Protein 4QBO (pdb70)

CATH classification: 3.40.1350.10

InterPro domains:
  IPR011856 tRNA endonuclease-like domain superfamily [G3DSA:3.40.1350.10] (1-90)
  IPR014883 VRR-NUC domain [SM00990] (2-78)

Secondary structure (DSSP, 8-state):
-----HHHHHHHHHHH-SSEEEE---TT-SS--SEEEEETTEEEEEEE--TTPPPPHHHHHHHHHHHHHT--EEEE-SHHHHHHHHHHHHT-

Solvent-accessible surface area: 5959 Å² total; per-residue (Å²): 128,121,152,126,74,65,146,51,0,32,72,42,0,97,168,91,14,150,50,97,19,92,158,54,96,34,126,89,61,133,16,22,0,36,25,33,0,46,24,162,55,26,74,8,43,0,4,0,15,27,55,67,129,174,29,135,116,48,9,52,44,33,11,115,126,16,104,146,91,54,96,74,7,18,62,2,43,37,56,122,19,0,62,109,5,7,128,88,0,60,110,148

B-factor: mean 23.19, std 12.84, range [8.5, 72.48]

Organism: NCBI:txid403905

Radius of gyration: 12.68 Å; Cα contacts (8 Å, |Δi|>4): 157; chains: 1; bounding box: 30×26×33 Å

Sequence (92 aa):
GSMRTEKKDIENYLKKKTKGLCLKKFTSPGTIGVPDRIIVVMNTGTFFVEVKAPGKKKPRPSQVAMMMHKKKIIKEAGQHVWVVDSYEESVDMMALKEEMENW

Nearest PDB structures (foldseek):
  4qbo-assembly1_A-2  TM=1.004E+00  e=4.959E-19  Streptococcus phage P9
  4qbn-assembly1_A  TM=9.059E-01  e=1.203E-04  Salmonella phage SETP3
  4qbl-assembly3_D  TM=8.213E-01  e=1.435E-03  Psychrobacter sp. PRwf-1
  4qbl-assembly1_A  TM=7.679E-01  e=5.308E-03  Psychrobacter sp. PRwf-1

Structure (mmCIF, N/CA/C/O backbone):
data_4QBO
#
_entry.id   4QBO
#
_cell.length_a   44.854
_cell.length_b   60.517
_cell.length_c   81.137
_cell.angle_alpha   90.00
_cell.angle_beta   90.00
_cell.angle_gamma   90.00
#
_symmetry.space_group_name_H-M   'C 2 2 21'
#
loop_
_entity.id
_entity.type
_entity.pdbx_description
1 polymer Nuclease
2 non-polymer 'MAGNESIUM ION'
3 water water
#
loop_
_atom_site.group_PDB
_atom_site.id
_atom_site.type_symbol
_atom_site.label_atom_id
_atom_site.label_alt_id
_atom_site.label_comp_id
_atom_site.label_asym_id
_atom_site.label_entity_id
_atom_site.label_seq_id
_atom_site.pdbx_PDB_ins_code
_atom_site.Cartn_x
_atom_site.Cartn_y
_atom_site.Cartn_z
_atom_site.occupancy
_atom_site.B_iso_or_equiv
_atom_site.auth_seq_id
_atom_site.auth_comp_id
_atom_site.auth_asym_id
_atom_site.auth_atom_id
_atom_site.pdbx_PDB_model_num
ATOM 1 N N . GLY A 1 1 ? -6.891 -23.894 19.736 1.00 47.02 -1 GLY A N 1
ATOM 2 C CA . GLY A 1 1 ? -7.166 -23.146 20.949 1.00 36.29 -1 GLY A CA 1
ATOM 3 C C . GLY A 1 1 ? -6.343 -21.872 21.036 1.00 35.17 -1 GLY A C 1
ATOM 4 O O . GLY A 1 1 ? -6.745 -20.817 20.542 1.00 33.51 -1 GLY A O 1
ATOM 7 N N . SER A 1 2 ? -5.175 -21.984 21.659 1.00 29.66 0 SER A N 1
ATOM 8 C CA . SER A 1 2 ? -4.333 -20.826 21.906 1.00 18.94 0 SER A CA 1
ATOM 9 C C . SER A 1 2 ? -3.000 -20.839 21.116 1.00 19.37 0 SER A C 1
ATOM 10 O O . SER A 1 2 ? -2.041 -20.224 21.538 1.00 19.62 0 SER A O 1
ATOM 18 N N . MET A 1 3 ? -2.929 -21.499 19.961 1.00 17.48 1 MET A N 1
ATOM 19 C CA . MET A 1 3 ? -1.792 -21.335 19.053 1.00 17.68 1 MET A CA 1
ATOM 20 C C . MET A 1 3 ? -1.764 -19.938 18.445 1.00 14.71 1 MET A C 1
ATOM 21 O O . MET A 1 3 ? -2.818 -19.381 18.134 1.00 14.81 1 MET A O 1
ATOM 35 N N . ARG A 1 4 ? -0.575 -19.373 18.276 1.00 13.50 2 ARG A N 1
ATOM 36 C CA . ARG A 1 4 ? -0.471 -18.068 17.628 1.00 12.77 2 ARG A CA 1
ATOM 37 C C . ARG A 1 4 ? -0.993 -18.118 16.198 1.00 13.74 2 ARG A C 1
ATOM 38 O O . ARG A 1 4 ? -0.829 -19.127 15.483 1.00 14.86 2 ARG A O 1
ATOM 59 N N . THR A 1 5 ? -1.592 -17.018 15.764 1.00 13.18 3 THR A N 1
ATOM 60 C CA . THR A 1 5 ? -2.151 -16.890 14.426 1.00 12.59 3 THR A CA 1
ATOM 61 C C . THR A 1 5 ? -1.322 -15.900 13.606 1.00 11.55 3 THR A C 1
ATOM 62 O O . THR A 1 5 ? -0.393 -15.2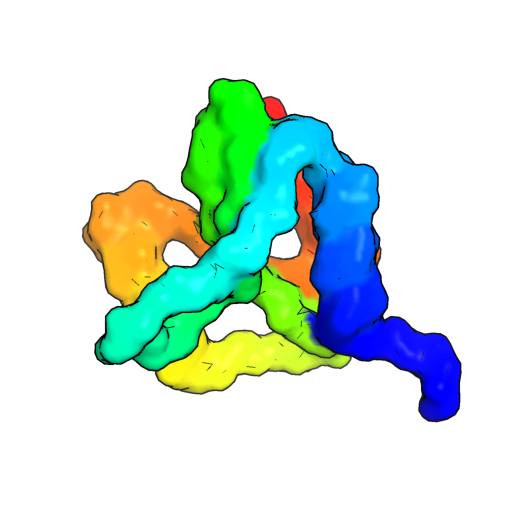65 14.122 1.00 11.74 3 THR A O 1
ATOM 73 N N . GLU A 1 6 ? -1.659 -15.771 12.327 1.00 12.61 4 GLU A N 1
ATOM 74 C CA . GLU A 1 6 ? -1.015 -14.802 11.462 1.00 13.59 4 GLU A CA 1
ATOM 75 C C . GLU A 1 6 ? -1.049 -13.404 12.076 1.00 12.76 4 GLU A C 1
ATOM 76 O O . GLU A 1 6 ? -0.047 -12.683 12.042 1.00 12.23 4 GLU A O 1
ATOM 88 N N A LYS A 1 7 ? -2.194 -13.005 12.620 0.56 12.87 5 LYS A N 1
ATOM 89 N N B LYS A 1 7 ? -2.199 -13.009 12.611 0.44 13.04 5 LYS A N 1
ATOM 90 C CA A LYS A 1 7 ? -2.324 -11.675 13.195 0.56 13.00 5 LYS A CA 1
ATOM 91 C CA B LYS A 1 7 ? -2.336 -11.685 13.196 0.44 13.23 5 LYS A CA 1
ATOM 92 C C A LYS A 1 7 ? -1.398 -11.481 14.376 0.56 11.62 5 LYS A C 1
ATOM 93 C C B LYS A 1 7 ? -1.379 -11.493 14.355 0.44 11.39 5 LYS A C 1
ATOM 94 O O A LYS A 1 7 ? -0.838 -10.403 14.567 0.56 13.12 5 LYS A O 1
ATOM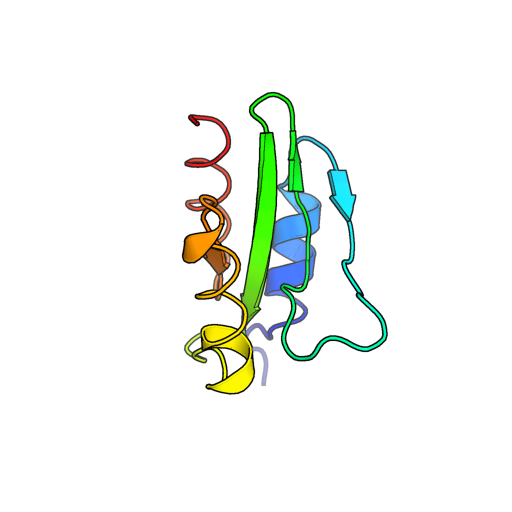 95 O O B LYS A 1 7 ? -0.776 -10.432 14.502 0.44 11.28 5 LYS A O 1
ATOM 132 N N . ASP A 1 8 ? -1.211 -12.519 15.186 1.00 11.36 6 ASP A N 1
ATOM 133 C CA . ASP A 1 8 ? -0.245 -12.427 16.276 1.00 11.41 6 ASP A CA 1
ATOM 134 C C . ASP A 1 8 ? 1.162 -12.163 15.728 1.00 10.02 6 ASP A C 1
ATOM 135 O O . ASP A 1 8 ? 1.916 -11.356 16.253 1.00 10.64 6 ASP A O 1
ATOM 144 N N . ILE A 1 9 ? 1.547 -12.894 14.689 1.00 9.96 7 ILE A N 1
ATOM 145 C CA . ILE A 1 9 ? 2.881 -12.728 14.114 1.00 9.74 7 ILE A CA 1
ATOM 146 C C . ILE A 1 9 ? 3.032 -11.303 13.565 1.00 9.80 7 ILE A C 1
ATOM 147 O O . ILE A 1 9 ? 4.077 -10.647 13.744 1.00 10.80 7 ILE A O 1
ATOM 163 N N . GLU A 1 10 ? 2.009 -10.802 12.891 1.00 11.17 8 GLU A N 1
ATOM 164 C CA . GLU A 1 10 ? 2.037 -9.458 12.333 1.00 11.55 8 GLU A CA 1
ATOM 165 C C . GLU A 1 10 ? 2.152 -8.397 13.434 1.00 10.70 8 GLU A C 1
ATOM 166 O O . GLU A 1 10 ? 2.928 -7.429 13.327 1.00 12.37 8 GLU A O 1
ATOM 178 N N . ASN A 1 11 ? 1.419 -8.576 14.521 1.00 10.88 9 ASN A N 1
ATOM 179 C CA . ASN A 1 11 ? 1.509 -7.637 15.641 1.00 11.44 9 ASN A CA 1
ATOM 180 C C . ASN A 1 11 ? 2.899 -7.631 16.250 1.00 12.36 9 ASN A C 1
ATOM 181 O O . ASN A 1 11 ? 3.421 -6.582 16.664 1.00 12.74 9 ASN A O 1
ATOM 192 N N . TYR A 1 12 ? 3.519 -8.808 16.334 1.00 11.36 10 TYR A N 1
ATOM 193 C CA . TYR A 1 12 ? 4.871 -8.909 16.866 1.00 10.79 10 TYR A CA 1
ATOM 194 C C . TYR A 1 12 ? 5.873 -8.202 15.949 1.00 10.05 10 TYR A C 1
ATOM 195 O O . TYR A 1 12 ? 6.756 -7.466 16.415 1.00 11.21 10 TYR A O 1
ATOM 213 N N . LEU A 1 13 ? 5.757 -8.412 14.651 1.00 9.45 11 LEU A N 1
ATOM 214 C CA . LEU A 1 13 ? 6.584 -7.686 13.676 1.00 10.66 11 LEU A CA 1
ATOM 215 C C . LEU A 1 13 ? 6.454 -6.185 13.901 1.00 10.61 11 LEU A C 1
ATOM 216 O O . LEU A 1 13 ? 7.470 -5.471 13.970 1.00 12.05 11 LEU A O 1
ATOM 232 N N . LYS A 1 14 ? 5.237 -5.678 14.025 1.00 10.65 12 LYS A N 1
ATOM 233 C CA . LYS A 1 14 ? 5.043 -4.242 14.257 1.00 12.37 12 LYS A CA 1
ATOM 234 C C . LYS A 1 14 ? 5.733 -3.802 15.529 1.00 14.22 12 LYS A C 1
ATOM 235 O O . LYS A 1 14 ? 6.384 -2.744 15.570 1.00 17.10 12 LYS A O 1
ATOM 254 N N . LYS A 1 15 ? 5.617 -4.594 16.584 1.00 13.44 13 LYS A N 1
ATOM 255 C CA . LYS A 1 15 ? 6.200 -4.231 17.869 1.00 14.73 13 LYS A CA 1
ATOM 256 C C . LYS A 1 15 ? 7.727 -4.162 17.820 1.00 14.05 13 LYS A C 1
ATOM 257 O O . LYS A 1 15 ? 8.344 -3.269 18.430 1.00 17.17 13 LYS A O 1
ATOM 276 N N . LYS A 1 16 ? 8.353 -5.093 17.113 1.00 11.86 14 LYS A N 1
ATOM 277 C CA . LYS A 1 16 ? 9.805 -5.227 17.110 1.00 12.48 14 LYS A CA 1
ATOM 278 C C . LYS A 1 16 ? 10.509 -4.390 16.076 1.00 12.68 14 LYS A C 1
ATOM 279 O O . LYS A 1 16 ? 11.733 -4.237 16.132 1.00 15.15 14 LYS A O 1
ATOM 298 N N . THR A 1 17 ? 9.792 -3.837 15.109 1.00 14.86 15 THR A N 1
ATOM 299 C CA . THR A 1 17 ? 10.436 -3.052 14.059 1.00 13.83 15 THR A CA 1
ATOM 300 C C . THR A 1 17 ? 10.964 -1.757 14.618 1.00 15.18 15 THR A C 1
ATOM 301 O O . THR A 1 17 ? 10.229 -1.000 15.255 1.00 16.47 15 THR A O 1
ATOM 312 N N . LYS A 1 18 ? 12.249 -1.506 14.386 1.00 13.97 16 LYS A N 1
ATOM 313 C CA . LYS A 1 18 ? 12.913 -0.255 14.746 1.00 15.92 16 LYS A CA 1
ATOM 314 C C . LYS A 1 18 ? 12.838 0.676 13.546 1.00 16.95 16 LYS A C 1
ATOM 315 O O . LYS A 1 18 ? 13.741 0.735 12.718 1.00 18.04 16 LYS A O 1
ATOM 334 N N . GLY A 1 19 ? 11.735 1.383 13.451 1.00 14.83 17 GLY A N 1
ATOM 335 C CA . GLY A 1 19 ? 11.394 2.173 12.279 1.00 13.28 17 GLY A CA 1
ATOM 336 C C . GLY A 1 19 ? 9.889 2.060 12.080 1.00 14.11 17 GLY A C 1
ATOM 337 O O . GLY A 1 19 ? 9.145 1.893 13.046 1.00 17.76 17 GLY A O 1
ATOM 341 N N . LEU A 1 20 ? 9.440 2.150 10.843 1.00 11.23 18 LEU A N 1
ATOM 342 C CA . LEU A 1 20 ? 8.025 2.032 10.515 1.00 11.75 18 LEU A CA 1
ATOM 343 C C . LEU A 1 20 ? 7.715 0.639 10.020 1.00 11.70 18 LEU A C 1
ATOM 344 O O . LEU A 1 20 ? 8.528 0.011 9.349 1.00 12.67 18 LEU A O 1
ATOM 360 N N . CYS A 1 21 ? 6.522 0.159 10.316 1.00 11.51 19 CYS A N 1
ATOM 361 C CA . CYS A 1 21 ? 6.056 -1.123 9.784 1.00 12.60 19 CYS A CA 1
ATOM 362 C C . CYS A 1 21 ? 4.670 -0.901 9.207 1.00 12.51 19 CYS A C 1
ATOM 363 O O . CYS A 1 21 ? 3.680 -1.029 9.909 1.00 15.00 19 CYS A O 1
ATOM 371 N N . LEU A 1 22 ? 4.624 -0.412 7.978 1.00 12.01 20 LEU A N 1
ATOM 372 C CA . LEU A 1 22 ? 3.398 0.071 7.358 1.00 12.07 20 LEU A CA 1
ATOM 373 C C . LEU A 1 22 ? 2.634 -1.023 6.645 1.00 11.36 20 LEU A C 1
ATOM 374 O O . LEU A 1 22 ? 3.204 -1.785 5.881 1.00 11.83 20 LEU A O 1
ATOM 390 N N A LYS A 1 23 ? 1.336 -1.073 6.859 0.63 12.02 21 LYS A N 1
ATOM 391 N N B LYS A 1 23 ? 1.324 -1.076 6.854 0.37 12.03 21 LYS A N 1
ATOM 392 C CA A LYS A 1 23 ? 0.479 -1.933 6.097 0.63 12.36 21 LYS A CA 1
ATOM 393 C CA B LYS A 1 23 ? 0.462 -1.954 6.080 0.37 13.45 21 LYS A CA 1
ATOM 394 C C A LYS A 1 23 ? 0.629 -1.580 4.623 0.63 12.42 21 LYS A C 1
ATOM 395 C C B LYS A 1 23 ? 0.542 -1.590 4.611 0.37 12.48 21 LYS A C 1
ATOM 396 O O A LYS A 1 23 ? 0.678 -0.402 4.258 0.63 13.37 21 LYS A O 1
ATOM 397 O O B LYS A 1 23 ? 0.403 -0.428 4.239 0.37 13.38 21 LYS A O 1
ATOM 434 N N . PHE A 1 24 ? 0.722 -2.595 3.766 1.00 11.77 22 PHE A N 1
ATOM 435 C CA . PHE A 1 24 ? 0.866 -2.374 2.333 1.00 12.08 22 PHE A CA 1
ATOM 436 C C . PHE A 1 24 ? -0.303 -2.977 1.595 1.00 13.53 22 PHE A C 1
ATOM 437 O O . PHE A 1 24 ? -0.537 -4.187 1.663 1.00 15.57 22 PHE A O 1
ATOM 454 N N . THR A 1 25 ? -1.095 -2.137 0.948 1.00 14.95 23 THR A N 1
ATOM 455 C CA . THR A 1 25 ? -2.109 -2.558 0.008 1.00 15.91 23 THR A CA 1
ATOM 456 C C . THR A 1 25 ? -1.787 -1.886 -1.320 1.00 17.19 23 THR A C 1
ATOM 457 O O . THR A 1 25 ? -1.291 -0.755 -1.359 1.00 19.27 23 THR A O 1
ATOM 468 N N . SER A 1 26 ? -2.022 -2.582 -2.416 1.00 14.63 24 SER A N 1
ATOM 469 C CA . SER A 1 26 ? -1.740 -2.039 -3.738 1.00 14.01 24 SER A CA 1
ATOM 470 C C . SER A 1 26 ? -2.916 -2.368 -4.634 1.00 15.05 24 SER A C 1
ATOM 471 O O . SER A 1 26 ? -2.926 -3.420 -5.274 1.00 16.28 24 SER A O 1
ATOM 479 N N . PRO A 1 27 ? -3.911 -1.467 -4.678 1.00 18.26 25 PRO A N 1
ATOM 480 C CA . PRO A 1 27 ? -5.133 -1.759 -5.429 1.00 19.16 25 PRO A CA 1
ATOM 481 C C . PRO A 1 27 ? -4.836 -2.192 -6.861 1.00 20.74 25 PRO A C 1
ATOM 482 O O . PRO A 1 27 ? -4.041 -1.543 -7.549 1.00 21.22 25 PRO A O 1
ATOM 493 N N . GLY A 1 28 ? -5.430 -3.304 -7.291 1.00 19.96 26 GLY A N 1
ATOM 494 C CA . GLY A 1 28 ? -5.263 -3.771 -8.649 1.00 23.76 26 GLY A CA 1
ATOM 495 C C . GLY A 1 28 ? -4.170 -4.808 -8.830 1.00 23.16 26 GLY A C 1
ATOM 496 O O . GLY A 1 28 ? -4.041 -5.374 -9.912 1.00 25.89 26 GLY A O 1
ATOM 500 N N . THR A 1 29 ? -3.374 -5.060 -7.792 1.00 17.95 27 THR A N 1
ATOM 501 C CA . THR A 1 29 ? -2.297 -6.031 -7.880 1.00 16.23 27 THR A CA 1
ATOM 502 C C . THR A 1 29 ? -2.538 -7.089 -6.831 1.00 19.96 27 THR A C 1
ATOM 503 O O . THR A 1 29 ? -2.736 -6.783 -5.657 1.00 23.92 27 THR A O 1
ATOM 514 N N . ILE A 1 30 ? -2.491 -8.339 -7.261 1.00 17.44 28 ILE A N 1
ATOM 515 C CA . ILE A 1 30 ? -2.742 -9.478 -6.397 1.00 18.38 28 ILE A CA 1
ATOM 516 C C . ILE A 1 30 ? -1.457 -9.895 -5.692 1.00 16.95 28 ILE A C 1
ATOM 517 O O . ILE A 1 30 ? -0.390 -9.912 -6.296 1.00 18.88 28 ILE A O 1
ATOM 533 N N . GLY A 1 31 ? -1.582 -10.258 -4.426 1.00 16.87 29 GLY A N 1
ATOM 534 C CA . GLY A 1 31 ? -0.537 -11.001 -3.738 1.00 16.97 29 GLY A CA 1
ATOM 535 C C . GLY A 1 31 ? 0.596 -10.162 -3.162 1.00 15.07 29 GLY A C 1
ATOM 536 O O . GLY A 1 31 ? 1.642 -10.711 -2.838 1.00 14.91 29 GLY A O 1
ATOM 540 N N . VAL A 1 32 ? 0.427 -8.856 -3.003 1.00 14.20 30 VAL A N 1
ATOM 541 C CA . VAL A 1 32 ? 1.560 -8.067 -2.495 1.00 13.04 30 VAL A CA 1
ATOM 542 C C . VAL A 1 32 ? 1.816 -8.324 -1.008 1.00 13.20 30 VAL A C 1
ATOM 543 O O . VAL A 1 32 ? 0.916 -8.683 -0.260 1.00 14.94 30 VAL A O 1
ATOM 556 N N . PRO A 1 33 ? 3.066 -8.180 -0.569 1.00 12.81 31 PRO A N 1
ATOM 557 C CA . PRO A 1 33 ? 3.385 -8.426 0.837 1.00 12.97 31 PRO A CA 1
ATOM 558 C C . PRO A 1 33 ? 2.582 -7.547 1.817 1.00 12.62 31 PRO A C 1
ATOM 559 O O . PRO A 1 33 ? 2.277 -6.396 1.520 1.00 14.77 31 PRO A O 1
ATOM 570 N N . ASP A 1 34 ? 2.300 -8.092 2.988 1.00 13.23 32 ASP A N 1
ATOM 571 C CA . ASP A 1 34 ? 1.503 -7.433 4.022 1.00 13.31 32 ASP A CA 1
ATOM 572 C C . ASP A 1 34 ? 2.057 -6.127 4.503 1.00 12.50 32 ASP A C 1
ATOM 573 O O . ASP A 1 34 ? 1.284 -5.212 4.826 1.00 12.47 32 ASP A O 1
ATOM 582 N N . ARG A 1 35 ? 3.381 -6.051 4.646 1.00 11.74 33 ARG A N 1
ATOM 583 C CA . ARG A 1 35 ? 4.017 -4.932 5.321 1.00 10.58 33 ARG A CA 1
ATOM 584 C C . ARG A 1 35 ? 5.246 -4.468 4.598 1.00 9.59 33 ARG A C 1
ATOM 585 O O . ARG A 1 35 ? 5.920 -5.237 3.910 1.00 12.13 33 ARG A O 1
ATOM 606 N N A ILE A 1 36 ? 5.533 -3.177 4.743 0.51 10.80 34 ILE A N 1
ATOM 607 N N B ILE A 1 36 ? 5.505 -3.181 4.717 0.49 10.96 34 ILE A N 1
ATOM 608 C CA A ILE A 1 36 ? 6.789 -2.565 4.315 0.51 9.79 34 ILE A CA 1
ATOM 609 C CA B ILE A 1 36 ? 6.805 -2.665 4.396 0.49 10.96 34 ILE A CA 1
ATOM 610 C C A ILE A 1 36 ? 7.484 -1.988 5.559 0.51 10.71 34 ILE A C 1
ATOM 611 C C B ILE A 1 36 ? 7.432 -2.124 5.674 0.49 12.89 34 ILE A C 1
ATOM 612 O O A ILE A 1 36 ? 6.947 -1.078 6.219 0.51 13.09 34 ILE A O 1
ATOM 613 O O B ILE A 1 36 ? 6.808 -1.437 6.494 0.49 13.51 34 ILE A O 1
ATOM 644 N N . VAL A 1 37 ? 8.668 -2.520 5.869 1.00 9.29 35 VAL A N 1
ATOM 645 C CA . VAL A 1 37 ? 9.470 -2.079 6.996 1.00 9.74 35 VAL A CA 1
ATOM 646 C C . VAL A 1 37 ? 10.393 -0.971 6.507 1.00 9.32 35 VAL A C 1
ATOM 647 O O . VAL A 1 37 ? 11.149 -1.161 5.543 1.00 11.54 35 VAL A O 1
ATOM 660 N N . VAL A 1 38 ? 10.358 0.155 7.177 1.00 9.50 36 VAL A N 1
ATOM 661 C CA . VAL A 1 38 ? 11.186 1.304 6.823 1.00 9.98 36 VAL A CA 1
ATOM 662 C C . VAL A 1 38 ? 12.185 1.502 7.945 1.00 11.15 36 VAL A C 1
ATOM 663 O O . VAL A 1 38 ? 11.769 1.832 9.061 1.00 12.81 36 VAL A O 1
ATOM 676 N N . MET A 1 39 ? 13.477 1.358 7.654 1.00 11.45 37 MET A N 1
ATOM 677 C CA . MET A 1 39 ? 14.489 1.579 8.661 1.00 13.64 37 MET A CA 1
ATOM 678 C C . MET A 1 39 ? 15.720 2.202 8.033 1.00 14.10 37 MET A C 1
ATOM 679 O O . MET A 1 39 ? 15.738 2.576 6.862 1.00 14.70 37 MET A O 1
ATOM 693 N N . ASN A 1 40 ? 16.751 2.350 8.824 1.00 16.04 38 ASN A N 1
ATOM 694 C CA . ASN A 1 40 ? 17.889 3.092 8.343 1.00 19.37 38 ASN A CA 1
ATOM 695 C C . ASN A 1 40 ? 18.560 2.450 7.125 1.00 20.83 38 ASN A C 1
ATOM 696 O O . ASN A 1 40 ? 19.091 3.115 6.245 1.00 20.44 38 ASN A O 1
ATOM 707 N N . THR A 1 41 ? 18.523 1.128 7.079 1.00 16.89 39 THR A N 1
ATOM 708 C CA . THR A 1 41 ? 19.238 0.365 6.065 1.00 16.79 39 THR A CA 1
ATOM 709 C C . THR A 1 41 ? 18.442 0.153 4.775 1.00 17.53 39 THR A C 1
ATOM 710 O O . THR A 1 41 ? 18.966 -0.359 3.804 1.00 20.46 39 THR A O 1
ATOM 721 N N . GLY A 1 42 ? 17.152 0.491 4.747 1.00 14.23 40 GLY A N 1
ATOM 722 C CA . GLY A 1 42 ? 16.355 0.253 3.573 1.00 14.63 40 GLY A CA 1
ATOM 723 C C . GLY A 1 42 ? 14.857 0.175 3.905 1.00 10.77 40 GLY A C 1
ATOM 724 O O . GLY A 1 42 ? 14.477 0.331 5.069 1.00 12.33 40 GLY A O 1
ATOM 728 N N . THR A 1 43 ? 14.066 0.025 2.861 1.00 12.34 41 THR A N 1
ATOM 729 C CA . THR A 1 43 ? 12.643 -0.263 2.952 1.00 11.33 41 THR A CA 1
ATOM 730 C C . THR A 1 43 ? 12.491 -1.682 2.423 1.00 12.12 41 THR A C 1
ATOM 731 O O . THR A 1 43 ? 13.019 -1.993 1.341 1.00 13.62 41 THR A O 1
ATOM 742 N N . PHE A 1 44 ? 11.852 -2.546 3.208 1.00 9.65 42 PHE A N 1
ATOM 743 C CA . PHE A 1 44 ? 11.856 -3.981 2.977 1.00 9.49 42 PHE A CA 1
ATOM 744 C C . PHE A 1 44 ? 10.464 -4.553 2.972 1.00 10.20 42 PHE A C 1
ATOM 745 O O . PHE A 1 44 ? 9.610 -4.148 3.755 1.00 11.78 42 PHE A O 1
ATOM 762 N N . PHE A 1 45 ? 10.215 -5.533 2.111 1.00 9.17 43 PHE A N 1
ATOM 763 C CA . PHE A 1 45 ? 8.924 -6.212 2.044 1.00 9.23 43 PHE A CA 1
ATOM 764 C C . PHE A 1 45 ? 8.859 -7.430 2.945 1.00 8.50 43 PHE A C 1
ATOM 765 O O . PHE A 1 45 ? 9.753 -8.278 2.936 1.00 9.03 43 PHE A O 1
ATOM 782 N N . VAL A 1 46 ? 7.742 -7.550 3.652 1.00 8.79 44 VAL A N 1
ATOM 783 C CA . VAL A 1 46 ? 7.509 -8.669 4.538 1.00 9.06 44 VAL A CA 1
ATOM 784 C C . VAL A 1 46 ? 6.112 -9.223 4.357 1.00 9.21 44 VAL A C 1
ATOM 785 O O . VAL A 1 46 ? 5.122 -8.492 4.520 1.00 10.22 44 VAL A O 1
ATOM 798 N N . GLU A 1 47 ? 6.012 -10.508 4.058 1.00 9.24 45 GLU A N 1
ATOM 799 C CA . GLU A 1 47 ? 4.739 -11.222 4.071 1.00 9.64 45 GLU A CA 1
ATOM 800 C C . GLU A 1 47 ? 4.653 -12.024 5.345 1.00 10.16 45 GLU A C 1
ATOM 801 O O . GLU A 1 47 ? 5.596 -12.716 5.707 1.00 11.28 45 GLU A O 1
ATOM 813 N N . VAL A 1 48 ? 3.510 -11.960 6.012 1.00 10.29 46 VAL A N 1
ATOM 814 C CA . VAL A 1 48 ? 3.287 -12.644 7.277 1.00 10.53 46 VAL A CA 1
ATOM 815 C C . VAL A 1 48 ? 2.338 -13.818 7.065 1.00 10.91 46 VAL A C 1
ATOM 816 O O . VAL A 1 48 ? 1.272 -13.660 6.456 1.00 11.59 46 VAL A O 1
ATOM 829 N N . LYS A 1 49 ? 2.703 -14.981 7.590 1.00 11.65 47 LYS A N 1
ATOM 830 C CA . LYS A 1 49 ? 1.867 -16.152 7.503 1.00 13.34 47 LYS A CA 1
ATOM 831 C C . LYS A 1 49 ? 1.650 -16.707 8.900 1.00 14.12 47 LYS A C 1
ATOM 832 O O . LYS A 1 49 ? 2.411 -16.464 9.839 1.00 14.09 47 LYS A O 1
ATOM 851 N N . ALA A 1 50 ? 0.555 -17.443 9.052 1.00 15.65 48 ALA A N 1
ATOM 852 C CA . ALA A 1 50 ? 0.356 -18.192 10.273 1.00 17.06 48 ALA A CA 1
ATOM 853 C C . ALA A 1 50 ? 1.460 -19.248 10.412 1.00 17.88 48 ALA A C 1
ATOM 854 O O . ALA A 1 50 ? 2.051 -19.683 9.415 1.00 16.22 48 ALA A O 1
ATOM 861 N N . PRO A 1 51 ? 1.769 -19.657 11.643 1.00 19.24 49 PRO A N 1
ATOM 862 C CA . PRO A 1 51 ? 2.812 -20.666 11.827 1.00 17.51 49 PRO A CA 1
ATOM 863 C C . PRO A 1 51 ? 2.661 -21.861 10.901 1.00 18.34 49 PRO A C 1
ATOM 864 O O . PRO A 1 51 ? 1.603 -22.484 10.864 1.00 20.39 49 PRO A O 1
ATOM 875 N N . GLY A 1 52 ? 3.718 -22.139 10.145 1.00 20.13 50 GLY A N 1
ATOM 876 C CA . GLY A 1 52 ? 3.777 -23.288 9.255 1.00 22.65 50 GLY A CA 1
ATOM 877 C C . GLY A 1 52 ? 3.156 -23.132 7.869 1.00 22.69 50 GLY A C 1
ATOM 878 O O . GLY A 1 52 ? 3.287 -24.036 7.031 1.00 26.78 50 GLY A O 1
ATOM 882 N N A LYS A 1 53 ? 2.488 -22.008 7.620 0.53 18.10 51 LYS A N 1
ATOM 883 N N B LYS A 1 53 ? 2.478 -22.014 7.615 0.47 18.23 51 LYS A N 1
ATOM 884 C CA A LYS A 1 53 ? 1.751 -21.810 6.371 0.53 19.09 51 LYS A CA 1
ATOM 885 C CA B LYS A 1 53 ? 1.741 -21.838 6.360 0.47 19.02 51 LYS A CA 1
ATOM 886 C C A LYS A 1 53 ? 2.638 -21.171 5.307 0.53 22.93 51 LYS A C 1
ATOM 887 C C B LYS A 1 53 ? 2.610 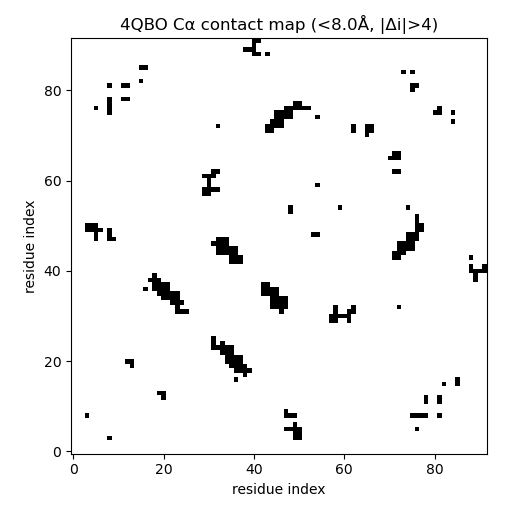-21.167 5.302 0.47 22.83 51 LYS A C 1
ATOM 888 O O A LYS A 1 53 ? 3.317 -20.189 5.578 0.53 22.06 51 LYS A O 1
ATOM 889 O O B LYS A 1 53 ? 3.239 -20.153 5.568 0.47 22.11 51 LYS A O 1
ATOM 926 N N . LYS A 1 54 ? 2.645 -21.747 4.106 1.00 20.94 52 LYS A N 1
ATOM 927 C CA . LYS A 1 54 ? 3.420 -21.195 2.995 1.00 20.65 52 LYS A CA 1
ATOM 928 C C . LYS A 1 54 ? 2.644 -20.116 2.231 1.00 16.48 52 LYS A C 1
ATOM 929 O O . LYS A 1 54 ? 1.414 -20.195 2.172 1.00 17.53 52 LYS A O 1
ATOM 948 N N . PRO A 1 55 ? 3.329 -19.154 1.595 1.00 15.01 53 PRO A N 1
ATOM 949 C CA . PRO A 1 55 ? 2.614 -18.218 0.724 1.00 14.21 53 PRO A CA 1
ATOM 950 C C . PRO A 1 55 ? 1.888 -18.955 -0.395 1.00 13.12 53 PRO A C 1
ATOM 951 O O . P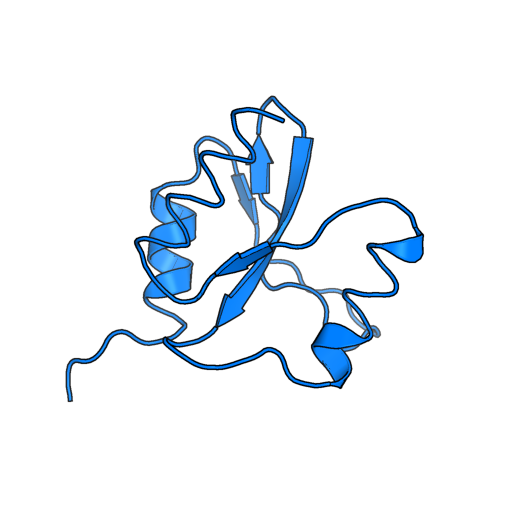RO A 1 55 ? 2.373 -19.958 -0.889 1.00 14.13 53 PRO A O 1
ATOM 962 N N . ARG A 1 56 ? 0.731 -18.456 -0.776 1.00 12.19 54 ARG A N 1
ATOM 963 C CA . ARG A 1 56 ? -0.046 -19.022 -1.875 1.00 11.89 54 ARG A CA 1
ATOM 964 C C . ARG A 1 56 ? 0.686 -18.783 -3.196 1.00 11.69 54 ARG A C 1
ATOM 965 O O . ARG A 1 56 ? 1.505 -17.862 -3.295 1.00 11.69 54 ARG A O 1
ATOM 986 N N . PRO A 1 57 ? 0.374 -19.561 -4.241 1.00 11.38 55 PRO A N 1
ATOM 987 C CA . PRO A 1 57 ? 1.092 -19.366 -5.506 1.00 12.26 55 PRO A CA 1
ATOM 988 C C . PRO A 1 57 ? 0.976 -17.948 -6.075 1.00 12.07 55 PRO A C 1
ATOM 989 O O . PRO A 1 57 ? 1.951 -17.457 -6.683 1.00 12.25 55 PRO A O 1
ATOM 1000 N N . SER A 1 58 ? -0.151 -17.271 -5.881 1.00 10.90 56 SER A N 1
ATOM 1001 C CA . SER A 1 58 ? -0.295 -15.885 -6.358 1.00 12.51 56 SER A CA 1
ATOM 1002 C C . SER A 1 58 ? 0.630 -14.921 -5.591 1.00 12.76 56 SER A C 1
ATOM 1003 O O . SER A 1 58 ? 1.097 -13.914 -6.141 1.00 13.14 56 SER A O 1
ATOM 1011 N N . GLN A 1 59 ? 0.900 -15.233 -4.336 1.00 10.50 57 GLN A N 1
ATOM 1012 C CA . GLN A 1 59 ? 1.826 -14.457 -3.518 1.00 10.50 57 GLN A CA 1
ATOM 1013 C C . GLN A 1 59 ? 3.242 -14.749 -3.952 1.00 10.93 57 GLN A C 1
ATOM 1014 O O . GLN A 1 59 ? 4.023 -13.802 -4.161 1.00 12.02 57 GLN A O 1
ATOM 1028 N N . VAL A 1 60 ? 3.605 -16.005 -4.139 1.00 11.03 58 VAL A N 1
ATOM 1029 C CA . VAL A 1 60 ? 4.928 -16.360 -4.638 1.00 12.32 58 VAL A CA 1
ATOM 1030 C C . VAL A 1 60 ? 5.182 -15.682 -5.982 1.00 11.95 58 VAL A C 1
ATOM 1031 O O . VAL A 1 60 ? 6.298 -15.186 -6.224 1.00 12.49 58 VAL A O 1
ATOM 1044 N N . ALA A 1 61 ? 4.202 -15.635 -6.870 1.00 11.39 59 ALA A N 1
ATOM 1045 C CA . ALA A 1 61 ? 4.395 -15.016 -8.176 1.00 12.51 59 ALA A CA 1
ATOM 1046 C C . ALA A 1 61 ? 4.694 -13.531 -8.041 1.00 12.09 59 ALA A C 1
ATOM 1047 O O . ALA A 1 61 ? 5.498 -12.960 -8.774 1.00 12.99 59 ALA A O 1
ATOM 1054 N N A MET A 1 62 ? 4.064 -12.886 -7.066 0.03 10.17 60 MET A N 1
ATOM 1055 N N B MET A 1 62 ? 4.052 -12.863 -7.099 0.79 10.07 60 MET A N 1
ATOM 1056 C CA A MET A 1 62 ? 4.324 -11.471 -6.831 0.03 11.54 60 MET A CA 1
ATOM 1057 C CA B MET A 1 62 ? 4.342 -11.466 -6.843 0.79 10.11 60 MET A CA 1
ATOM 1058 C CA C MET A 1 62 ? 4.381 -11.167 -6.777 0.18 15.42 60 MET A CA 1
ATOM 1059 C C A MET A 1 62 ? 5.714 -11.260 -6.225 0.03 11.22 60 MET A C 1
ATOM 1060 C C B MET A 1 62 ? 5.735 -11.283 -6.238 0.79 9.90 60 MET A C 1
ATOM 1061 O O A MET A 1 62 ? 6.411 -10.306 -6.575 0.03 12.64 60 MET A O 1
ATOM 1062 O O B MET A 1 62 ? 6.489 -10.387 -6.634 0.79 10.11 60 MET A O 1
ATOM 1100 N N . HIS A 1 63 ? 6.122 -12.148 -5.324 1.00 10.92 61 HIS A N 1
ATOM 1101 C CA . HIS A 1 63 ? 7.453 -12.086 -4.769 1.00 11.79 61 HIS A CA 1
ATOM 1102 C C . HIS A 1 63 ? 8.495 -12.268 -5.860 1.00 10.81 61 HIS A C 1
ATOM 1103 O O . HIS A 1 63 ? 9.542 -11.618 -5.844 1.00 11.74 61 HIS A O 1
ATOM 1118 N N A LYS A 1 64 ? 8.217 -13.135 -6.818 0.46 11.51 62 LYS A N 1
ATOM 1119 N N B LYS A 1 64 ? 8.246 -13.153 -6.805 0.54 10.78 62 LYS A N 1
ATOM 1120 C CA A LYS A 1 64 ? 9.128 -13.356 -7.927 0.46 13.19 62 LYS A CA 1
ATOM 1121 C CA B LYS A 1 64 ? 9.166 -13.339 -7.907 0.54 11.26 62 LYS A CA 1
ATOM 1122 C C A LYS A 1 64 ? 9.279 -12.117 -8.796 0.46 12.45 62 LYS A C 1
ATOM 1123 C C B LYS A 1 64 ? 9.299 -12.064 -8.728 0.54 11.93 62 LYS A C 1
ATOM 1124 O O A LYS A 1 64 ? 10.355 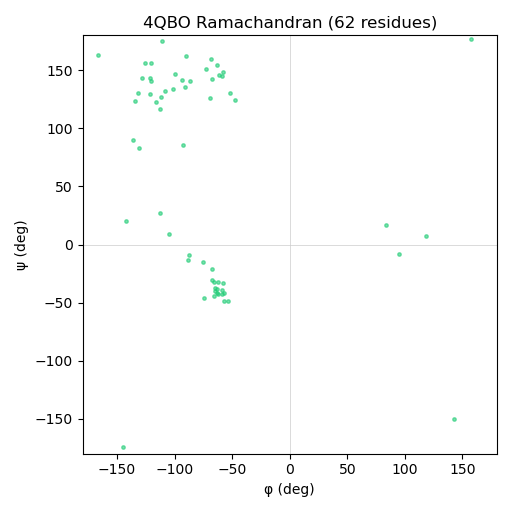-11.882 -9.342 0.46 11.78 62 LYS A O 1
ATOM 1125 O O B LYS A 1 64 ? 10.395 -11.727 -9.144 0.54 13.51 62 LYS A O 1
ATOM 1162 N N . LYS A 1 65 ? 8.206 -11.352 -8.963 1.00 11.77 63 LYS A N 1
ATOM 1163 C CA . LYS A 1 65 ? 8.293 -10.089 -9.698 1.00 12.88 63 LYS A CA 1
ATOM 1164 C C . LYS A 1 65 ? 9.176 -9.086 -8.959 1.00 11.52 63 LYS A C 1
ATOM 1165 O O . LYS A 1 65 ? 9.953 -8.341 -9.561 1.00 12.26 63 LYS A O 1
ATOM 1184 N N A ILE A 1 66 ? 9.055 -9.039 -7.636 0.85 10.57 64 ILE A N 1
ATOM 1185 N N B ILE A 1 66 ? 9.057 -9.051 -7.643 0.15 10.57 64 ILE A N 1
ATOM 1186 C CA A ILE A 1 66 ? 9.865 -8.157 -6.806 0.85 10.73 64 ILE A CA 1
ATOM 1187 C CA B ILE A 1 66 ? 9.884 -8.143 -6.871 0.15 11.75 64 ILE A CA 1
ATOM 1188 C C A ILE A 1 66 ? 11.328 -8.557 -6.883 0.85 10.75 64 ILE A C 1
ATOM 1189 C C B ILE A 1 66 ? 11.344 -8.560 -6.919 0.15 10.76 64 ILE A C 1
ATOM 1190 O O A ILE A 1 66 ? 12.208 -7.694 -7.027 0.85 10.97 64 ILE A O 1
ATOM 1191 O O B ILE A 1 66 ? 12.232 -7.719 -7.071 0.15 11.11 64 ILE A O 1
ATOM 1222 N N . LYS A 1 67 ? 11.598 -9.858 -6.804 1.00 10.87 65 LYS A N 1
ATOM 1223 C CA . LYS A 1 67 ? 12.964 -10.366 -6.902 1.00 11.47 65 LYS A CA 1
ATOM 1224 C C . LYS A 1 67 ? 13.557 -10.116 -8.287 1.00 13.50 65 LYS A C 1
ATOM 1225 O O . LYS A 1 67 ? 14.732 -9.771 -8.417 1.00 13.67 65 LYS A O 1
ATOM 1244 N N . GLU A 1 68 ? 12.765 -10.246 -9.335 1.00 11.99 66 GLU A N 1
ATOM 1245 C CA . GLU A 1 68 ? 13.243 -9.952 -10.677 1.00 14.11 66 GLU A CA 1
ATOM 1246 C C . GLU A 1 68 ? 13.564 -8.478 -10.865 1.00 13.51 66 GLU A C 1
ATOM 1247 O O . GLU A 1 68 ? 14.456 -8.113 -11.639 1.00 16.11 66 GLU A O 1
ATOM 1259 N N . ALA A 1 69 ? 12.835 -7.613 -10.177 1.00 12.50 67 ALA A N 1
ATOM 1260 C CA . ALA A 1 69 ? 13.134 -6.196 -10.199 1.00 14.19 67 ALA A CA 1
ATOM 1261 C C . ALA A 1 69 ? 14.343 -5.905 -9.353 1.00 13.88 67 ALA A C 1
ATOM 1262 O O . ALA A 1 69 ? 14.896 -4.807 -9.482 1.00 17.84 67 ALA A O 1
ATOM 1269 N N . GLY A 1 70 ? 14.769 -6.818 -8.495 1.00 15.06 68 GLY A N 1
ATOM 1270 C CA . GLY A 1 70 ? 16.035 -6.709 -7.785 1.00 16.31 68 GLY A CA 1
ATOM 1271 C C . GLY A 1 70 ? 15.980 -6.643 -6.267 1.00 14.57 68 GLY A C 1
ATOM 1272 O O . GLY A 1 70 ? 17.025 -6.437 -5.646 1.00 16.02 68 GLY A O 1
ATOM 1276 N N . GLN A 1 71 ? 14.818 -6.832 -5.653 1.00 12.21 69 GLN A N 1
ATOM 1277 C CA . GLN A 1 71 ? 14.683 -6.735 -4.208 1.00 11.29 69 GLN A CA 1
ATOM 1278 C C . GLN A 1 71 ? 14.183 -8.039 -3.601 1.00 12.03 69 GLN A C 1
ATOM 1279 O O . GLN A 1 71 ? 13.477 -8.827 -4.245 1.00 14.69 69 GLN A O 1
ATOM 1293 N N . HIS A 1 72 ? 14.466 -8.236 -2.340 1.00 11.52 70 HIS A N 1
ATOM 1294 C CA . HIS A 1 72 ? 14.116 -9.455 -1.621 1.00 11.14 70 HIS A CA 1
ATOM 1295 C C . HIS A 1 72 ? 12.727 -9.324 -0.985 1.00 10.71 70 HIS A C 1
ATOM 1296 O O . HIS A 1 72 ? 12.175 -8.221 -0.852 1.00 11.77 70 HIS A O 1
ATOM 1311 N N . VAL A 1 73 ? 12.118 -10.445 -0.620 1.00 10.76 71 VAL A N 1
ATOM 1312 C CA . VAL A 1 73 ? 10.902 -10.446 0.185 1.00 10.68 71 VAL A CA 1
ATOM 1313 C C . VAL A 1 73 ? 11.112 -11.435 1.300 1.00 10.06 71 VAL A C 1
ATOM 1314 O O . VAL A 1 73 ? 11.549 -12.569 1.062 1.00 12.15 71 VAL A O 1
ATOM 1327 N N . TRP A 1 74 ? 10.848 -11.045 2.530 1.00 9.16 72 TRP A N 1
ATOM 1328 C CA . TRP A 1 74 ? 10.903 -11.932 3.682 1.00 9.96 72 TRP A CA 1
ATOM 1329 C C . TRP A 1 74 ? 9.536 -12.505 3.940 1.00 10.18 72 TRP A C 1
ATOM 1330 O O . TRP A 1 74 ? 8.536 -11.803 3.820 1.00 11.65 72 TRP A O 1
ATOM 1351 N N . VAL A 1 75 ? 9.483 -13.769 4.311 1.00 9.61 73 VAL A N 1
ATOM 1352 C CA . VAL A 1 75 ? 8.251 -14.413 4.755 1.00 9.68 73 VAL A CA 1
ATOM 1353 C C . VAL A 1 75 ? 8.475 -14.808 6.201 1.00 11.83 73 VAL A C 1
ATOM 1354 O O . VAL A 1 75 ? 9.452 -15.516 6.495 1.00 12.71 73 VAL A O 1
ATOM 1367 N N . VAL A 1 76 ? 7.629 -14.335 7.102 1.00 10.12 74 VAL A N 1
ATOM 1368 C CA . VAL A 1 76 ? 7.772 -14.647 8.524 1.00 10.40 74 VAL A CA 1
ATOM 1369 C C . VAL A 1 76 ? 6.524 -15.357 9.009 1.00 11.75 74 VAL A C 1
ATOM 1370 O O . VAL A 1 76 ? 5.403 -15.004 8.635 1.00 12.46 74 VAL A O 1
ATOM 1383 N N . ASP A 1 77 ? 6.710 -16.355 9.859 1.00 11.31 75 ASP A N 1
ATOM 1384 C CA . ASP A 1 77 ? 5.596 -17.172 10.341 1.00 13.11 75 ASP A CA 1
ATOM 1385 C C . ASP A 1 77 ? 5.753 -17.555 11.811 1.00 12.88 75 ASP A C 1
ATOM 1386 O O . ASP A 1 77 ? 5.106 -18.491 12.282 1.00 14.75 75 ASP A O 1
ATOM 1395 N N . SER A 1 78 ? 6.569 -16.823 12.554 1.00 12.29 76 SER A N 1
ATOM 1396 C CA . SER A 1 78 ? 6.826 -17.101 13.974 1.00 11.10 76 SER A CA 1
ATOM 1397 C C . SER A 1 78 ? 7.528 -15.897 14.564 1.00 11.08 76 SER A C 1
ATOM 1398 O O . SER A 1 78 ? 8.087 -15.074 13.822 1.00 11.00 76 SER A O 1
ATOM 1406 N N . TYR A 1 79 ? 7.548 -15.789 15.880 1.00 10.68 77 TYR A N 1
ATOM 1407 C CA . TYR A 1 79 ? 8.276 -14.703 16.506 1.00 11.47 77 TYR A CA 1
ATOM 1408 C C . TYR A 1 79 ? 9.769 -14.840 16.199 1.00 11.82 77 TYR A C 1
ATOM 1409 O O . TYR A 1 79 ? 10.457 -13.834 15.972 1.00 11.51 77 TYR A O 1
ATOM 1427 N N A GLU A 1 80 ? 10.276 -16.067 16.198 0.69 12.05 78 GLU A N 1
ATOM 1428 N N B GLU A 1 80 ? 10.264 -16.072 16.194 0.31 12.02 78 GLU A N 1
ATOM 1429 C CA A GLU A 1 80 ? 11.687 -16.276 15.922 0.69 11.82 78 GLU A CA 1
ATOM 1430 C CA B GLU A 1 80 ? 11.672 -16.312 15.922 0.31 12.63 78 GLU A CA 1
ATOM 1431 C C A GLU A 1 80 ? 12.011 -15.786 14.518 0.69 11.25 78 GLU A C 1
ATOM 1432 C C B GLU A 1 80 ? 12.045 -15.862 14.516 0.31 13.50 78 GLU A C 1
ATOM 1433 O O A GLU A 1 80 ? 13.024 -15.111 14.304 0.69 13.10 78 GLU A O 1
ATOM 1434 O O B GLU A 1 80 ? 13.126 -15.309 14.306 0.31 12.50 78 GLU A O 1
ATOM 1457 N N . SER A 1 81 ? 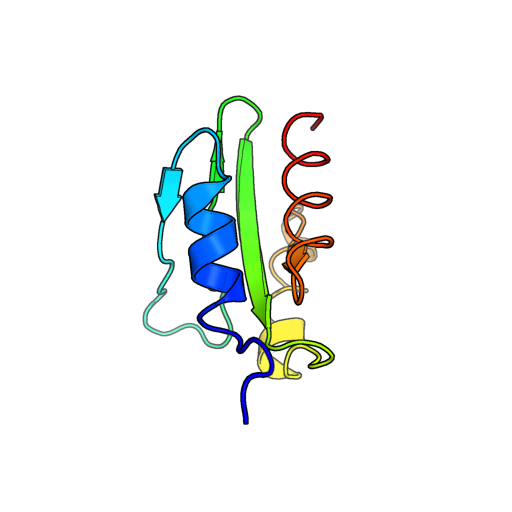11.175 -16.125 13.543 1.00 11.25 79 SER A N 1
ATOM 1458 C CA . SER A 1 81 ? 11.466 -15.724 12.178 1.00 11.15 79 SER A CA 1
ATOM 1459 C C . SER A 1 81 ? 11.337 -14.228 12.005 1.00 10.48 79 SER A C 1
ATOM 1460 O O . SER A 1 81 ? 12.107 -13.634 11.239 1.00 11.32 79 SER A O 1
ATOM 1468 N N . VAL A 1 82 ? 10.405 -13.584 12.700 1.00 10.86 80 VAL A N 1
ATOM 1469 C CA . VAL A 1 82 ? 10.387 -12.119 12.741 1.00 9.54 80 VAL A CA 1
ATOM 1470 C C . VAL A 1 82 ? 11.714 -11.548 13.257 1.00 9.96 80 VAL A C 1
ATOM 1471 O O . VAL A 1 82 ? 12.289 -10.646 12.654 1.00 11.20 80 VAL A O 1
ATOM 1484 N N . ASP A 1 83 ? 12.200 -12.084 14.361 1.00 10.95 81 ASP A N 1
ATOM 1485 C CA . ASP A 1 83 ? 13.445 -11.597 14.955 1.00 11.69 81 ASP A CA 1
ATOM 1486 C C . ASP A 1 83 ? 14.584 -11.744 13.960 1.00 12.76 81 ASP A C 1
ATOM 1487 O O . ASP A 1 83 ? 15.416 -10.847 13.811 1.00 13.16 81 ASP A O 1
ATOM 1496 N N A MET A 1 84 ? 14.657 -12.890 13.297 0.65 11.75 82 MET A N 1
ATOM 1497 N N B MET A 1 84 ? 14.661 -12.886 13.295 0.35 11.61 82 MET A N 1
ATOM 1498 C CA A MET A 1 84 ? 15.717 -13.141 12.329 0.65 12.19 82 MET A CA 1
ATOM 1499 C CA B MET A 1 84 ? 15.742 -13.119 12.349 0.35 11.49 82 MET A CA 1
ATOM 1500 C C A MET A 1 84 ? 15.623 -12.228 11.124 0.65 11.33 82 MET A C 1
ATOM 1501 C C B MET A 1 84 ? 15.629 -12.212 11.130 0.35 11.86 82 MET A C 1
ATOM 1502 O O A MET A 1 84 ? 16.655 -11.749 10.630 0.65 12.89 82 MET A O 1
ATOM 1503 O O B MET A 1 84 ? 16.647 -11.706 10.645 0.35 12.24 82 MET A O 1
ATOM 1530 N N . ALA A 1 85 ? 14.415 -11.991 10.638 1.00 10.45 83 ALA A N 1
ATOM 1531 C CA . ALA A 1 85 ? 14.219 -11.132 9.480 1.00 11.61 83 ALA A CA 1
ATOM 1532 C C . ALA A 1 85 ? 14.646 -9.703 9.804 1.00 10.77 83 ALA A C 1
ATOM 1533 O O . ALA A 1 85 ? 15.377 -9.060 9.045 1.00 11.04 83 ALA A O 1
ATOM 1540 N N . LEU A 1 86 ? 14.213 -9.200 10.953 1.00 11.06 84 LEU A N 1
ATOM 1541 C CA . LEU A 1 86 ? 14.563 -7.838 11.335 1.00 10.82 84 LEU A CA 1
ATOM 1542 C C . LEU A 1 86 ? 16.047 -7.689 11.562 1.00 12.34 84 LEU A C 1
ATOM 1543 O O . LEU A 1 86 ? 16.628 -6.662 11.195 1.00 12.94 84 LEU A O 1
ATOM 1559 N N . LYS A 1 87 ? 16.678 -8.714 12.138 1.00 12.09 85 LYS A N 1
ATOM 1560 C CA . LYS A 1 87 ? 18.120 -8.669 12.326 1.00 12.72 85 LYS A CA 1
ATOM 1561 C C . LYS A 1 87 ? 18.857 -8.620 10.982 1.00 12.02 85 LYS A C 1
ATOM 1562 O O . LYS A 1 87 ? 19.839 -7.894 10.824 1.00 12.91 85 LYS A O 1
ATOM 1581 N N A GLU A 1 88 ? 18.380 -9.379 10.010 0.75 11.27 86 GLU A N 1
ATOM 1582 N N B GLU A 1 88 ? 18.383 -9.398 10.017 0.25 11.59 86 GLU A N 1
ATOM 1583 C CA A GLU A 1 88 ? 18.985 -9.363 8.692 0.75 12.23 86 GLU A CA 1
ATOM 1584 C CA B GLU A 1 88 ? 18.963 -9.365 8.681 0.25 12.12 86 GLU A CA 1
ATOM 1585 C C A GLU A 1 88 ? 18.822 -7.967 8.047 0.75 10.31 86 GLU A C 1
ATOM 1586 C C B GLU A 1 88 ? 18.853 -7.942 8.133 0.25 10.67 86 GLU A C 1
ATOM 1587 O O A GLU A 1 88 ? 19.745 -7.447 7.414 0.75 12.30 86 GLU A O 1
ATOM 1588 O O B GLU A 1 88 ? 19.858 -7.367 7.695 0.25 11.24 86 GLU A O 1
ATOM 1611 N N . MET A 1 89 ? 17.652 -7.364 8.209 1.00 10.80 87 MET A N 1
ATOM 1612 C CA . MET A 1 89 ? 17.425 -6.019 7.666 1.00 11.34 87 MET A CA 1
ATOM 1613 C C . MET A 1 89 ? 18.334 -4.986 8.341 1.00 11.93 87 MET A C 1
ATOM 1614 O O . MET A 1 89 ? 18.887 -4.093 7.676 1.00 13.51 87 MET A O 1
ATOM 1628 N N . GLU A 1 90 ? 18.551 -5.122 9.643 1.00 12.27 88 GLU A N 1
ATOM 1629 C CA . GLU A 1 90 ? 19.370 -4.182 10.389 1.00 15.17 88 GLU A CA 1
ATOM 1630 C C . GLU A 1 90 ? 20.827 -4.303 9.937 1.00 15.66 88 GLU A C 1
ATOM 1631 O O . GLU A 1 90 ? 21.607 -3.370 10.092 1.00 18.32 88 GLU A O 1
ATOM 1643 N N . ASN A 1 91 ? 21.188 -5.438 9.336 1.00 14.34 89 ASN A N 1
ATOM 1644 C CA . ASN A 1 91 ? 22.547 -5.692 8.860 1.00 17.62 89 ASN A CA 1
ATOM 1645 C C . ASN A 1 91 ? 22.682 -5.580 7.339 1.00 14.79 89 ASN A C 1
ATOM 1646 O O . ASN A 1 91 ? 23.719 -5.898 6.775 1.00 17.49 89 ASN A O 1
ATOM 1657 N N . TRP A 1 92 ? 21.656 -5.096 6.664 1.00 15.68 90 TRP A N 1
ATOM 1658 C CA . TRP A 1 92 ? 21.640 -4.975 5.210 1.00 16.39 90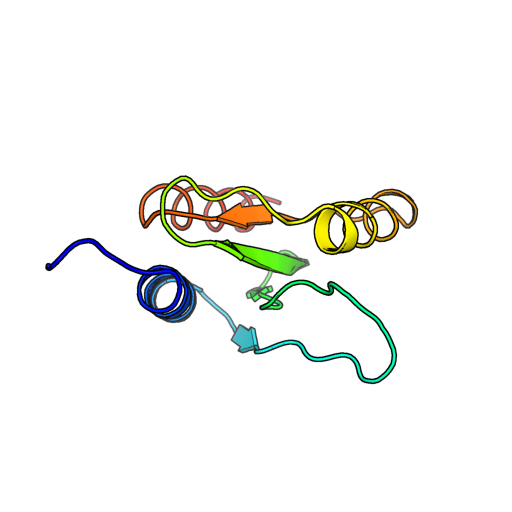 TRP A CA 1
ATOM 1659 C C . TRP A 1 92 ? 22.640 -3.908 4.746 1.00 23.31 90 TRP A C 1
ATOM 1660 O O . TRP A 1 92 ? 23.488 -4.188 3.896 1.00 35.00 90 TRP A O 1
#

Foldseek 3Di:
DPADFQVNLLVLLCVPAPAHWDQDDDPPQPQFAGTWHDDDQGIAGEHTGAAPDDRDPSNVVVQVVV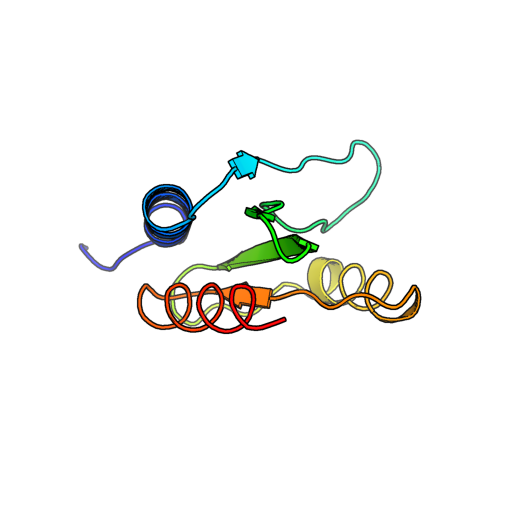VVVPHHYYYDHDSVSSVVVNVVSVVD